Protein AF-A0A6H9KS05-F1 (afdb_monomer_lite)

Sequence (117 aa):
MRVFLVTLLFLCTISCSETKDNSYLKFGWQDFEKGSYSNAIANFEKAVERGEDETEIETGIAWCHLKLENFTESFTFFNSALERNKNYKNAISGLGILNYESLDFRRSALILESLLE

Secondary structure (DSSP, 8-state):
--STTSGGGSSSSS-S-------HHHHHHHHHHTT-HHHHHHHHHHHHHTT--HHHHHHHHHHHHHHTT-HHHHHHHHHHHHHH-TT-HHHHHHHHHHHHHHHHHHHHHHHHHHHH-

Foldseek 3Di:
DPPVPPVVVVVVVCVPPPPVPPQLQVVLVVCVVVVVLVVSLVSLVVNVVVVHDLLSSLLSNLSSCVSVVVLVSSLVSLVVSCVVPVVPVSSVVSVVVSVVVVVVVVVVVVVVVVVVD

Radius of gyration: 22.26 Å; chains: 1; bounding box: 78×33×57 Å

Structure (mmCIF, N/CA/C/O backbone):
data_AF-A0A6H9KS05-F1
#
_entry.id   AF-A0A6H9KS05-F1
#
loop_
_atom_site.group_PDB
_atom_site.id
_atom_site.type_symbol
_atom_site.label_atom_id
_atom_site.label_alt_id
_atom_site.label_comp_id
_atom_site.label_asym_id
_atom_site.label_entity_id
_atom_site.label_seq_id
_atom_site.pdbx_PDB_ins_code
_atom_site.Cartn_x
_atom_site.Cartn_y
_atom_site.Cartn_z
_atom_site.occupancy
_atom_site.B_iso_or_equiv
_atom_site.auth_seq_id
_atom_site.auth_comp_id
_atom_site.auth_asym_id
_atom_site.auth_atom_id
_atom_site.pdbx_PDB_model_num
ATOM 1 N N . MET A 1 1 ? -50.651 18.654 33.371 1.00 54.03 1 MET A N 1
ATOM 2 C CA . MET A 1 1 ? -49.572 17.647 33.239 1.00 54.03 1 MET A CA 1
ATOM 3 C C . MET A 1 1 ? -49.548 17.075 31.814 1.00 54.03 1 MET A C 1
ATOM 5 O O . MET A 1 1 ? -49.918 15.932 31.610 1.00 54.03 1 MET A O 1
ATOM 9 N N . ARG A 1 2 ? -49.213 17.887 30.798 1.00 53.22 2 ARG A N 1
ATOM 10 C CA . ARG A 1 2 ? -49.216 17.470 29.374 1.00 53.22 2 ARG A CA 1
ATOM 11 C C . ARG A 1 2 ? -48.181 18.220 28.513 1.00 53.22 2 ARG A C 1
ATOM 13 O O . ARG A 1 2 ? -48.347 18.336 27.311 1.00 53.22 2 ARG A O 1
ATOM 20 N N . VAL A 1 3 ? -47.115 18.733 29.134 1.00 49.75 3 VAL A N 1
ATOM 21 C CA . VAL A 1 3 ? -46.031 19.461 28.433 1.00 49.75 3 VAL A CA 1
ATOM 22 C C . VAL A 1 3 ? -44.687 18.713 28.504 1.00 49.75 3 VAL A C 1
ATOM 24 O O . VAL A 1 3 ? -43.765 19.027 27.769 1.00 49.75 3 VAL A O 1
ATOM 27 N N . PHE A 1 4 ? -44.585 17.640 29.297 1.00 49.97 4 PHE A N 1
ATOM 28 C CA . PHE A 1 4 ? -43.345 16.859 29.430 1.00 49.97 4 PHE A CA 1
ATOM 29 C C . PHE A 1 4 ? -43.097 15.832 28.313 1.00 49.97 4 PHE A C 1
ATOM 31 O O . PHE A 1 4 ? -42.025 15.242 28.270 1.00 49.97 4 PHE A O 1
ATOM 38 N N . LEU A 1 5 ? -44.057 15.605 27.408 1.00 52.78 5 LEU A N 1
ATOM 39 C CA . LEU A 1 5 ? -43.923 14.567 26.376 1.00 52.78 5 LEU A CA 1
ATOM 40 C C . LEU A 1 5 ? -43.357 15.076 25.039 1.00 52.78 5 LEU A C 1
ATOM 42 O O . LEU A 1 5 ? -43.073 14.268 24.164 1.00 52.78 5 LEU A O 1
ATOM 46 N N . VAL A 1 6 ? -43.191 16.393 24.864 1.00 53.94 6 VAL A N 1
ATOM 47 C CA . VAL A 1 6 ? -42.705 16.970 23.592 1.00 53.94 6 VAL A CA 1
ATOM 48 C C . VAL A 1 6 ? -41.206 17.298 23.636 1.00 53.94 6 VAL A C 1
ATOM 50 O O . VAL A 1 6 ? -40.562 17.361 22.596 1.00 53.94 6 VAL A O 1
ATOM 53 N N . THR A 1 7 ? -40.593 17.398 24.818 1.00 55.09 7 THR A N 1
ATOM 54 C CA . THR A 1 7 ? -39.132 17.567 24.939 1.00 55.09 7 THR A CA 1
ATOM 55 C C . THR A 1 7 ? -38.354 16.260 24.753 1.00 55.09 7 THR A C 1
ATOM 57 O O . THR A 1 7 ? -37.160 16.302 24.469 1.00 55.09 7 THR A O 1
ATOM 60 N N . LEU A 1 8 ? -39.015 15.096 24.821 1.00 52.94 8 LEU A N 1
ATOM 61 C CA . LEU A 1 8 ? -38.370 13.797 24.584 1.00 52.94 8 LEU A CA 1
ATOM 62 C C . LEU A 1 8 ? -38.106 13.497 23.096 1.00 52.94 8 LEU A C 1
ATOM 64 O O . LEU A 1 8 ? -37.379 12.561 22.783 1.00 52.94 8 LEU A O 1
ATOM 68 N N . LEU A 1 9 ? -38.653 14.303 22.181 1.00 54.28 9 LEU A N 1
ATOM 69 C CA . LEU A 1 9 ? -38.356 14.233 20.744 1.00 54.28 9 LEU A CA 1
ATOM 70 C C . LEU A 1 9 ? -37.228 15.187 20.315 1.00 54.28 9 LEU A C 1
ATOM 72 O O . LEU A 1 9 ? -36.884 15.227 19.140 1.00 54.28 9 LEU A O 1
ATOM 76 N N . PHE A 1 10 ? -36.610 15.910 21.257 1.00 57.88 10 PHE A N 1
ATOM 77 C CA . PHE A 1 10 ? -35.493 16.825 20.984 1.00 57.88 10 PHE A CA 1
ATOM 78 C C . PHE A 1 10 ? -34.111 16.284 21.391 1.00 57.88 10 PHE A C 1
ATOM 80 O O . PHE A 1 10 ? -33.106 16.952 21.182 1.00 57.88 10 PHE A O 1
ATOM 87 N N . LEU A 1 11 ? -34.039 15.067 21.941 1.00 52.38 11 LEU A N 1
ATOM 88 C CA . LEU A 1 11 ? -32.776 14.401 22.302 1.00 52.38 11 LEU A CA 1
ATOM 89 C C . LEU A 1 11 ? -32.379 13.273 21.341 1.00 52.38 11 LEU A C 1
ATOM 91 O O . LEU A 1 11 ? -31.293 12.718 21.467 1.00 52.38 11 LEU A O 1
ATOM 95 N N . CYS A 1 12 ? -33.212 12.965 20.344 1.00 46.56 12 CYS A N 1
ATOM 96 C CA . CYS A 1 12 ? -32.884 11.979 19.310 1.00 46.56 12 CYS A CA 1
ATOM 97 C C . CYS A 1 12 ? -32.413 12.613 17.990 1.00 46.56 12 CYS A C 1
ATOM 99 O O . CYS A 1 12 ? -32.329 11.937 16.974 1.00 46.56 12 CYS A O 1
ATOM 101 N N . THR A 1 13 ? -32.075 13.904 17.997 1.00 51.00 13 THR A N 1
ATOM 102 C CA . THR A 1 13 ? -31.353 14.562 16.895 1.00 51.00 13 THR A CA 1
ATOM 103 C C . THR A 1 13 ? -29.845 14.667 17.156 1.00 51.00 13 THR A C 1
ATOM 105 O O . THR A 1 13 ? -29.117 15.105 16.275 1.00 51.00 13 THR A O 1
ATOM 108 N N . ILE A 1 14 ? -29.354 14.216 18.321 1.00 60.25 14 ILE A N 1
ATOM 109 C CA . ILE A 1 14 ? -27.935 14.316 18.733 1.00 60.25 14 ILE A CA 1
ATOM 110 C C . ILE A 1 14 ? -27.286 12.926 18.917 1.00 60.25 14 ILE A C 1
ATOM 112 O O . ILE A 1 14 ? -26.273 12.784 19.589 1.00 60.25 14 ILE A O 1
ATOM 116 N N . SER A 1 15 ? -27.847 11.867 18.318 1.00 44.72 15 SER A N 1
ATOM 117 C CA . SER A 1 15 ? -27.061 10.639 18.065 1.00 44.72 15 SER A CA 1
ATOM 118 C C . SER A 1 15 ? -26.604 10.510 16.615 1.00 44.72 15 SER A C 1
ATOM 120 O O . SER A 1 15 ? -25.826 9.613 16.303 1.00 44.72 15 SER A O 1
ATOM 122 N N . CYS A 1 16 ? -26.965 11.470 15.753 1.00 47.44 16 CYS A N 1
ATOM 123 C CA . CYS A 1 16 ? -26.087 11.796 14.643 1.00 47.44 16 CYS A CA 1
ATOM 124 C C . CYS A 1 16 ? -24.885 12.492 15.276 1.00 47.44 16 CYS A C 1
ATOM 126 O O . CYS A 1 16 ? -24.827 13.717 15.377 1.00 47.44 16 CYS A O 1
ATOM 128 N N . SER A 1 17 ? -23.976 11.694 15.832 1.00 47.50 17 SER A N 1
ATOM 129 C CA . SER A 1 17 ? -22.635 12.158 16.076 1.00 47.50 17 SER A CA 1
ATOM 130 C C . SER A 1 17 ? -22.130 12.610 14.713 1.00 47.50 17 SER A C 1
ATOM 132 O O . SER A 1 17 ? -21.669 11.805 13.908 1.00 47.50 17 SER A O 1
ATOM 134 N N . GLU A 1 18 ? -22.202 13.911 14.455 1.00 51.44 18 GLU A N 1
ATOM 135 C CA . GLU A 1 18 ? -21.136 14.587 13.743 1.00 51.44 18 GLU A CA 1
ATOM 136 C C . GLU A 1 18 ? -19.858 14.325 14.555 1.00 51.44 18 GLU A C 1
ATOM 138 O O . GLU A 1 18 ? -19.342 15.185 15.269 1.00 51.44 18 GLU A O 1
ATOM 143 N N . THR A 1 19 ? -19.333 13.097 14.495 1.00 48.22 19 THR A N 1
ATOM 144 C CA . THR A 1 19 ? -17.913 12.899 14.682 1.00 48.22 19 THR A CA 1
ATOM 145 C C . THR A 1 19 ? -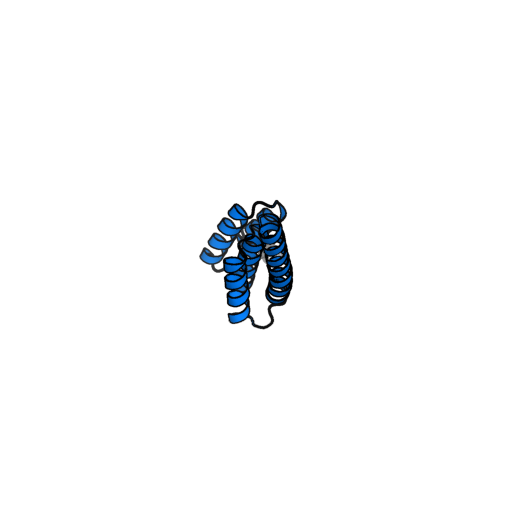17.332 13.661 13.518 1.00 48.22 19 THR A C 1
ATOM 147 O O . THR A 1 19 ? -17.364 13.202 12.380 1.00 48.22 19 THR A O 1
ATOM 150 N N . LYS A 1 20 ? -16.888 14.887 13.786 1.00 48.88 20 LYS A N 1
ATOM 151 C CA . LYS A 1 20 ? -15.880 15.549 12.975 1.00 48.88 20 LYS A CA 1
ATOM 152 C C . LYS A 1 20 ? -14.847 14.461 12.685 1.00 48.88 20 LYS A C 1
ATOM 154 O O . LYS A 1 20 ? -14.210 13.973 13.616 1.00 48.88 20 LYS A O 1
ATOM 159 N N . ASP A 1 21 ? -14.886 13.963 11.458 1.00 56.91 21 ASP A N 1
ATOM 160 C CA . ASP A 1 21 ? -14.436 12.632 11.055 1.00 56.91 21 ASP A CA 1
ATOM 161 C C . ASP A 1 21 ? -12.903 12.597 11.085 1.00 56.91 21 ASP A C 1
ATOM 163 O O . ASP A 1 21 ? -12.238 12.733 10.063 1.00 56.91 21 ASP A O 1
ATOM 167 N N . ASN A 1 22 ? -12.338 12.552 12.296 1.00 65.12 22 ASN A N 1
ATOM 168 C CA . ASN A 1 22 ? -10.908 12.535 12.598 1.00 65.12 22 ASN A CA 1
ATOM 169 C C . ASN A 1 22 ? -10.346 11.116 12.396 1.00 65.12 22 ASN A C 1
ATOM 171 O O . ASN A 1 22 ? -9.626 10.608 13.254 1.00 65.12 22 ASN A O 1
ATOM 175 N N . SER A 1 23 ? -10.725 10.463 11.298 1.00 87.12 23 SER A N 1
ATOM 176 C C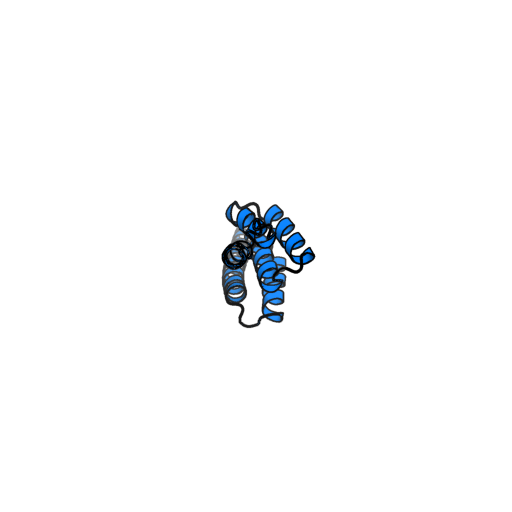A . SER A 1 23 ? -10.151 9.185 10.891 1.00 87.12 23 SER A CA 1
ATOM 177 C C . SER A 1 23 ? -8.799 9.451 10.241 1.00 87.12 23 SER A C 1
ATOM 179 O O . SER A 1 23 ? -8.697 10.183 9.249 1.00 87.12 23 SER A O 1
ATOM 181 N N . TYR A 1 24 ? -7.743 8.875 10.810 1.00 93.50 24 TYR A N 1
ATOM 182 C CA . TYR A 1 24 ? -6.412 8.984 10.225 1.00 93.50 24 TYR A CA 1
ATOM 183 C C . TYR A 1 24 ? -6.306 8.192 8.925 1.00 93.50 24 TYR A C 1
ATOM 185 O O . TYR A 1 24 ? -5.558 8.605 8.042 1.0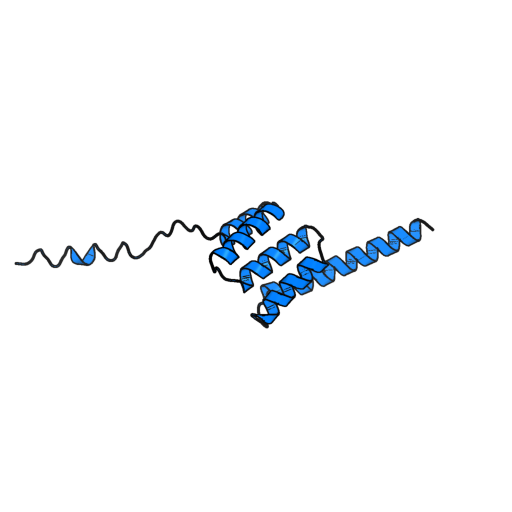0 93.50 24 TYR A O 1
ATOM 193 N N . LEU A 1 25 ? -7.114 7.142 8.751 1.00 94.56 25 LEU A N 1
ATOM 194 C CA . LEU A 1 25 ? -7.260 6.436 7.481 1.00 94.56 25 LEU A CA 1
ATOM 195 C C . LEU A 1 25 ? -7.711 7.390 6.366 1.00 94.56 25 LEU A C 1
ATOM 197 O O . LEU A 1 25 ? -7.103 7.439 5.297 1.00 94.56 25 LEU A O 1
ATOM 201 N N . LYS A 1 26 ? -8.719 8.230 6.632 1.00 95.00 26 LYS A N 1
ATOM 202 C CA . LYS A 1 26 ? -9.185 9.239 5.671 1.00 95.00 26 LYS A CA 1
ATOM 203 C C . LYS A 1 26 ? -8.112 10.278 5.351 1.00 95.00 26 LYS A C 1
ATOM 205 O O . LYS A 1 26 ? -7.962 10.652 4.189 1.00 95.00 26 LYS A O 1
ATOM 210 N N . PHE A 1 27 ? -7.362 10.743 6.350 1.00 95.19 27 PHE A N 1
ATOM 211 C CA . PHE A 1 27 ? -6.236 11.654 6.114 1.00 95.19 27 PHE A CA 1
ATOM 212 C C . PHE A 1 27 ? -5.112 10.989 5.313 1.00 95.19 27 PHE A C 1
ATOM 214 O O . PHE A 1 27 ? -4.542 11.630 4.431 1.00 95.19 27 PHE A O 1
ATOM 221 N N . GLY A 1 28 ? -4.841 9.704 5.556 1.00 97.12 28 GLY A N 1
ATOM 222 C CA . GLY A 1 28 ? -3.901 8.902 4.777 1.00 97.12 28 GLY A CA 1
ATOM 223 C C . GLY A 1 28 ? -4.277 8.876 3.301 1.00 97.12 28 GLY A C 1
ATOM 224 O O . GLY A 1 28 ? -3.477 9.269 2.454 1.00 97.12 28 GLY A O 1
ATOM 225 N N . TRP A 1 29 ? -5.531 8.546 2.988 1.00 96.94 29 TRP A N 1
ATOM 226 C CA . TRP A 1 29 ? -6.026 8.576 1.611 1.00 96.94 29 TRP A CA 1
ATOM 227 C C . TRP A 1 29 ? -6.014 9.979 0.999 1.00 96.94 29 TRP A C 1
ATOM 229 O O . TRP A 1 29 ? -5.625 10.144 -0.151 1.00 96.94 29 TRP A O 1
ATOM 239 N N . GLN A 1 30 ? -6.372 11.020 1.753 1.00 97.25 30 GLN A N 1
ATOM 240 C CA . GLN A 1 30 ? -6.290 12.395 1.249 1.00 97.25 30 GLN A CA 1
ATOM 241 C C . GLN A 1 30 ? -4.866 12.805 0.878 1.00 97.25 30 GLN A C 1
ATOM 243 O O . GLN A 1 30 ? -4.675 13.519 -0.104 1.00 97.25 30 GLN A O 1
ATOM 248 N N . ASP A 1 31 ? -3.872 12.403 1.664 1.00 97.88 31 ASP A N 1
ATOM 249 C CA . ASP A 1 31 ? -2.477 12.703 1.359 1.00 97.88 31 ASP A CA 1
ATOM 250 C C . ASP A 1 31 ? -1.940 11.819 0.229 1.00 97.88 31 ASP A C 1
ATOM 252 O O . ASP A 1 31 ? -1.150 12.304 -0.582 1.00 97.88 31 ASP A O 1
ATOM 256 N N . PHE A 1 32 ? -2.435 10.586 0.099 1.00 98.19 32 PHE A N 1
ATOM 257 C CA . PHE A 1 32 ? -2.167 9.723 -1.052 1.00 98.19 32 PHE A CA 1
ATOM 258 C C . PHE A 1 32 ? -2.647 10.365 -2.361 1.00 98.19 32 PHE A C 1
ATOM 260 O O . PHE A 1 32 ? -1.866 10.485 -3.302 1.00 98.19 32 PHE A O 1
ATOM 267 N N . GLU A 1 33 ? -3.885 10.866 -2.400 1.00 97.50 33 GLU A N 1
ATOM 268 C CA . GLU A 1 33 ? -4.454 11.543 -3.579 1.00 97.50 33 GLU A CA 1
ATOM 269 C C . GLU A 1 33 ? -3.694 12.829 -3.951 1.00 97.50 33 GLU A C 1
ATOM 271 O O . GLU A 1 33 ? -3.622 13.212 -5.117 1.00 97.50 33 GLU A O 1
ATOM 276 N N . LYS A 1 34 ? -3.072 13.495 -2.970 1.00 97.88 34 LYS A N 1
ATOM 277 C CA . LYS A 1 34 ? -2.186 14.651 -3.206 1.00 97.88 34 LYS A CA 1
ATOM 278 C C . LYS A 1 34 ? -0.775 14.250 -3.656 1.00 97.88 34 LYS A C 1
ATOM 280 O O . LYS A 1 34 ? 0.064 15.130 -3.842 1.00 97.88 34 LYS A O 1
ATOM 285 N N . GLY A 1 35 ? -0.472 12.956 -3.756 1.00 97.31 35 GLY A N 1
ATOM 286 C CA . GLY A 1 35 ? 0.866 12.436 -4.052 1.00 97.31 35 GLY A CA 1
ATOM 287 C C . GLY A 1 35 ? 1.860 12.552 -2.892 1.00 97.31 35 GLY A C 1
ATOM 288 O O . GLY A 1 35 ? 3.058 12.351 -3.072 1.00 97.31 35 GLY A O 1
ATOM 289 N N . SER A 1 36 ? 1.393 12.890 -1.688 1.00 98.00 36 SER A N 1
ATOM 290 C CA . SER A 1 36 ? 2.224 13.034 -0.488 1.00 98.00 36 SER A CA 1
ATOM 291 C C . SER A 1 36 ? 2.383 11.690 0.227 1.00 98.00 36 SER A C 1
ATOM 293 O O . SER A 1 36 ? 1.965 11.532 1.372 1.00 98.00 36 SER A O 1
ATOM 295 N N . TYR A 1 37 ? 2.985 10.708 -0.447 1.00 97.94 37 TYR A N 1
ATOM 296 C CA . TYR A 1 37 ? 2.989 9.306 -0.005 1.00 97.94 37 TYR A CA 1
ATOM 297 C C . TYR A 1 37 ? 3.647 9.079 1.364 1.00 97.94 37 TYR A C 1
ATOM 299 O O . TYR A 1 37 ? 3.131 8.308 2.164 1.00 97.94 37 TYR A O 1
ATOM 307 N N . SER A 1 38 ? 4.730 9.787 1.698 1.00 97.25 38 SER A N 1
ATOM 308 C CA . SER A 1 38 ? 5.346 9.685 3.033 1.00 97.25 38 SER A CA 1
ATOM 309 C C . SER A 1 38 ? 4.425 10.195 4.149 1.00 97.25 38 SER A C 1
ATOM 311 O O . SER A 1 38 ? 4.358 9.595 5.218 1.00 97.25 38 SER A O 1
ATOM 313 N N . ASN A 1 3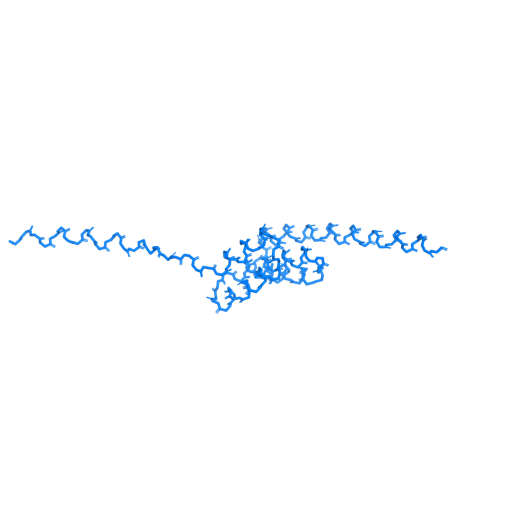9 ? 3.680 11.278 3.898 1.00 97.25 39 ASN A N 1
ATOM 314 C CA . ASN A 1 39 ? 2.699 11.794 4.858 1.00 97.25 39 ASN A CA 1
ATOM 315 C C . ASN A 1 39 ? 1.488 10.862 4.962 1.00 97.25 39 ASN A C 1
ATOM 317 O O . ASN A 1 39 ? 0.970 10.653 6.057 1.00 97.25 39 ASN A O 1
ATOM 321 N N . ALA A 1 40 ? 1.073 10.275 3.836 1.00 98.31 40 ALA A N 1
ATOM 322 C CA . ALA A 1 40 ? 0.020 9.273 3.804 1.00 98.31 40 ALA A CA 1
ATOM 323 C C . ALA A 1 40 ? 0.379 8.072 4.688 1.00 98.31 40 ALA A C 1
ATOM 325 O O . ALA A 1 40 ? -0.417 7.715 5.551 1.00 98.31 40 ALA A O 1
ATOM 326 N N . ILE A 1 41 ? 1.601 7.535 4.562 1.00 98.25 41 ILE A N 1
ATOM 327 C CA . ILE A 1 41 ? 2.119 6.467 5.434 1.00 98.25 41 ILE A CA 1
ATOM 328 C C . ILE A 1 41 ? 2.063 6.892 6.905 1.00 98.25 41 ILE A C 1
ATOM 330 O O . ILE A 1 41 ? 1.494 6.172 7.715 1.00 98.25 41 ILE A O 1
ATOM 334 N N . ALA A 1 42 ? 2.544 8.089 7.251 1.00 97.62 42 ALA 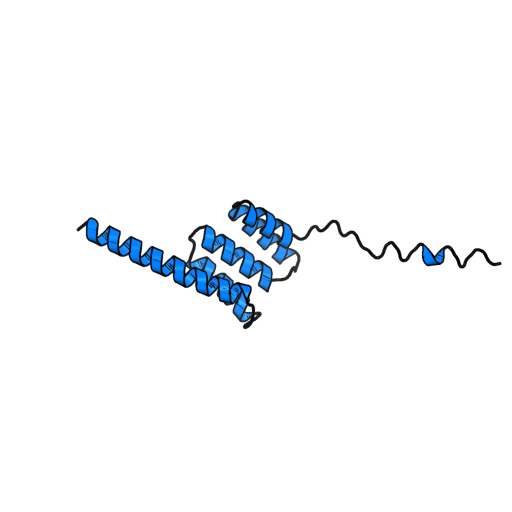A N 1
ATOM 335 C CA . ALA A 1 42 ? 2.516 8.564 8.637 1.00 97.62 42 ALA A CA 1
ATOM 336 C C . ALA A 1 42 ? 1.090 8.713 9.208 1.00 97.62 42 ALA A C 1
ATOM 338 O O . ALA A 1 42 ? 0.871 8.560 10.411 1.00 97.62 42 ALA A O 1
ATOM 339 N N . ASN A 1 43 ? 0.101 9.045 8.373 1.00 97.62 43 ASN A N 1
ATOM 340 C CA . ASN A 1 43 ? -1.301 9.055 8.790 1.00 97.62 43 ASN A CA 1
ATOM 341 C C . ASN A 1 43 ? -1.852 7.631 8.912 1.00 97.62 43 ASN A C 1
ATOM 343 O O . ASN A 1 43 ? -2.518 7.330 9.895 1.00 97.62 43 ASN A O 1
ATOM 347 N N . PHE A 1 44 ? -1.528 6.738 7.983 1.00 97.56 44 PHE A N 1
ATOM 348 C CA . PHE A 1 44 ? -1.899 5.329 8.076 1.00 97.56 44 PHE A CA 1
ATOM 349 C C . PHE A 1 44 ? -1.331 4.659 9.337 1.00 97.56 44 PHE A C 1
ATOM 351 O O . PHE A 1 44 ? -2.071 3.985 10.043 1.00 97.56 44 PHE A O 1
ATOM 358 N N . GLU A 1 45 ? -0.080 4.925 9.709 1.00 96.44 45 GLU A N 1
ATOM 359 C CA . GLU A 1 45 ? 0.521 4.439 10.960 1.00 96.44 45 GLU A CA 1
ATOM 360 C C . GLU A 1 45 ? -0.251 4.923 12.199 1.00 96.44 45 GLU A C 1
ATOM 362 O O . GLU A 1 45 ? -0.561 4.137 13.093 1.00 96.44 45 GLU A O 1
ATOM 367 N N . LYS A 1 46 ? -0.672 6.193 12.225 1.00 95.62 46 LYS A N 1
ATOM 368 C CA . LYS A 1 46 ? -1.547 6.707 13.296 1.00 95.62 46 LYS A CA 1
ATOM 369 C C . LYS A 1 46 ? -2.922 6.043 13.295 1.00 95.62 46 LYS A C 1
ATOM 371 O O . LYS A 1 46 ? -3.514 5.886 14.360 1.00 95.62 46 LYS A O 1
ATOM 376 N N . ALA A 1 47 ? -3.445 5.663 12.130 1.00 94.94 47 ALA A N 1
ATOM 377 C CA . ALA A 1 47 ? -4.702 4.924 12.032 1.00 94.94 47 ALA A CA 1
ATOM 378 C C . ALA A 1 47 ? -4.574 3.537 12.689 1.00 94.94 47 ALA A C 1
ATOM 380 O O . ALA A 1 47 ? -5.488 3.120 13.404 1.00 94.94 47 ALA A O 1
ATOM 381 N N . VAL A 1 48 ? -3.413 2.877 12.548 1.00 93.94 48 VAL A N 1
ATOM 382 C CA . VAL A 1 48 ? -3.111 1.620 13.258 1.00 93.94 48 VAL A CA 1
ATOM 383 C C . VAL A 1 48 ? -3.152 1.839 14.770 1.00 93.94 48 VAL A C 1
ATOM 385 O O . VAL A 1 48 ? -3.833 1.103 15.480 1.00 93.94 48 VAL A O 1
ATOM 388 N N . GLU A 1 49 ? -2.499 2.891 15.275 1.00 92.44 49 GLU A N 1
ATOM 389 C CA . GLU A 1 49 ? -2.497 3.221 16.711 1.00 92.44 49 GLU A CA 1
ATOM 390 C C . GLU A 1 49 ? -3.904 3.494 17.272 1.00 92.44 49 GLU A C 1
ATOM 392 O O . GLU A 1 49 ? -4.152 3.317 18.467 1.00 92.44 49 GLU A O 1
ATOM 397 N N . ARG A 1 50 ? -4.838 3.933 16.420 1.00 89.88 50 ARG A N 1
ATOM 398 C CA . ARG A 1 50 ? -6.242 4.181 16.780 1.00 89.88 50 ARG A CA 1
ATOM 399 C C . ARG A 1 50 ? -7.145 2.959 16.642 1.00 89.88 50 ARG A C 1
ATOM 401 O O . ARG A 1 50 ? -8.315 3.059 17.007 1.00 89.88 50 ARG A O 1
ATOM 408 N N . GLY A 1 51 ? -6.618 1.827 16.179 1.00 88.12 51 GLY A N 1
ATOM 409 C CA . GLY A 1 51 ? -7.394 0.608 15.961 1.00 88.12 51 GLY A CA 1
ATOM 410 C C . GLY A 1 51 ? -8.417 0.745 14.832 1.00 88.12 51 GLY A C 1
ATOM 411 O O . GLY A 1 51 ? -9.484 0.138 14.906 1.00 88.12 51 GLY A O 1
ATOM 412 N N . GLU A 1 52 ? -8.126 1.579 13.827 1.00 91.69 52 GLU A N 1
ATOM 413 C CA . GLU A 1 52 ? -8.897 1.632 12.578 1.00 91.69 52 GLU A CA 1
ATOM 414 C C . GLU A 1 52 ? -8.679 0.328 11.759 1.00 91.69 52 GLU A C 1
ATOM 416 O O . GLU A 1 52 ? -7.919 -0.549 12.174 1.00 91.69 52 GLU A O 1
ATOM 421 N N . ASP A 1 53 ? -9.379 0.141 10.629 1.00 92.31 53 ASP A N 1
ATOM 422 C CA . ASP A 1 53 ? -9.338 -1.126 9.869 1.00 92.31 53 ASP A CA 1
ATOM 423 C C . ASP A 1 53 ? -7.935 -1.426 9.319 1.00 92.31 53 ASP A C 1
ATOM 425 O O . ASP A 1 53 ? -7.514 -0.890 8.294 1.00 92.31 53 ASP A O 1
ATOM 429 N N . GLU A 1 54 ? -7.230 -2.336 9.986 1.00 93.69 54 GLU A N 1
ATOM 430 C CA . GLU A 1 54 ? -5.861 -2.720 9.652 1.00 93.69 54 GLU A CA 1
ATOM 431 C C . GLU A 1 54 ? -5.721 -3.250 8.218 1.00 93.69 54 GLU A C 1
ATOM 433 O O . GLU A 1 54 ? -4.729 -2.957 7.558 1.00 93.69 54 GLU A O 1
ATOM 438 N N . THR A 1 55 ? -6.729 -3.952 7.686 1.00 96.00 55 THR A N 1
ATOM 439 C CA . THR A 1 55 ? -6.675 -4.488 6.313 1.00 96.00 55 THR A CA 1
ATOM 440 C C . THR A 1 55 ? -6.667 -3.354 5.289 1.00 96.00 55 THR A C 1
ATOM 442 O O . THR A 1 55 ? -5.927 -3.389 4.297 1.00 96.00 55 THR A O 1
ATOM 445 N N . GLU A 1 56 ? -7.496 -2.332 5.512 1.00 95.75 56 GLU A N 1
ATOM 446 C CA . GLU A 1 56 ? -7.534 -1.154 4.648 1.00 95.75 56 GLU A CA 1
ATOM 447 C C . GLU A 1 56 ? -6.267 -0.309 4.799 1.00 95.75 56 GLU A C 1
ATOM 449 O O . GLU A 1 56 ? -5.696 0.114 3.791 1.00 95.75 56 GLU A O 1
ATOM 454 N N . ILE A 1 57 ? -5.791 -0.130 6.033 1.00 96.75 57 ILE A N 1
ATOM 455 C CA . ILE A 1 57 ? -4.572 0.622 6.334 1.00 96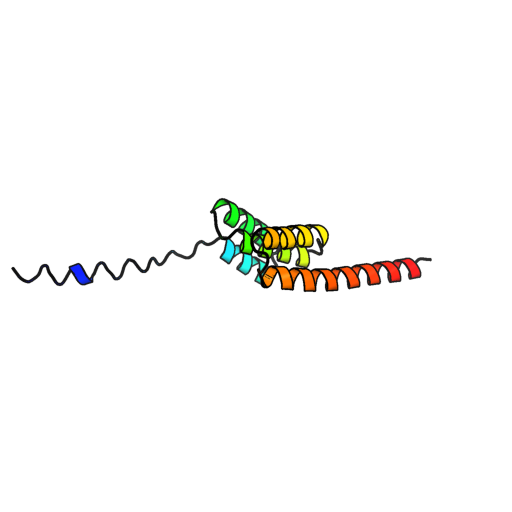.75 57 ILE A CA 1
ATOM 456 C C . ILE A 1 57 ? -3.352 -0.001 5.652 1.00 96.75 57 ILE A C 1
ATOM 458 O O . ILE A 1 57 ? -2.622 0.697 4.950 1.00 96.75 57 ILE A O 1
ATOM 462 N N . GLU A 1 58 ? -3.142 -1.309 5.807 1.00 97.06 58 GLU A N 1
ATOM 463 C CA . GLU A 1 58 ? -2.023 -2.022 5.180 1.00 97.06 58 GLU A CA 1
ATOM 464 C C . GLU A 1 58 ? -2.071 -1.915 3.661 1.00 97.06 58 GLU A C 1
ATOM 466 O O . GLU A 1 58 ? -1.050 -1.698 3.010 1.00 97.06 58 GLU A O 1
ATOM 471 N N . THR A 1 59 ? -3.272 -1.991 3.088 1.00 97.88 59 THR A N 1
ATOM 472 C CA . THR A 1 59 ? -3.464 -1.779 1.653 1.00 97.88 59 THR A CA 1
ATOM 473 C C . THR A 1 59 ? -3.084 -0.348 1.257 1.00 97.88 59 THR A C 1
ATOM 475 O O . THR A 1 59 ? -2.400 -0.160 0.253 1.00 97.88 59 THR A O 1
ATOM 478 N N . GLY A 1 60 ? -3.469 0.664 2.040 1.00 97.69 60 GLY A N 1
ATOM 479 C CA . GLY A 1 60 ? -3.081 2.062 1.822 1.00 97.69 60 GLY A CA 1
ATOM 480 C C . GLY A 1 60 ? -1.567 2.288 1.881 1.00 97.69 60 GLY A C 1
ATOM 481 O O . GLY A 1 60 ? -1.000 2.934 0.996 1.00 97.69 60 GLY A O 1
ATOM 482 N N . ILE A 1 61 ? -0.888 1.695 2.866 1.00 98.19 61 ILE A N 1
ATOM 483 C CA . ILE A 1 61 ? 0.579 1.725 2.984 1.00 98.19 61 ILE A CA 1
ATOM 484 C C . ILE A 1 61 ? 1.230 1.030 1.778 1.00 98.19 61 ILE A C 1
ATOM 486 O O . ILE A 1 61 ? 2.167 1.570 1.184 1.00 98.19 61 ILE A O 1
ATOM 490 N N . ALA A 1 62 ? 0.700 -0.119 1.351 1.00 98.06 62 ALA A N 1
ATOM 491 C CA . ALA A 1 62 ? 1.193 -0.842 0.182 1.00 98.06 62 ALA A CA 1
ATOM 492 C C . ALA A 1 62 ? 1.100 -0.010 -1.107 1.00 98.06 62 ALA A C 1
ATOM 494 O O . ALA A 1 62 ? 2.044 0.002 -1.903 1.00 98.06 62 ALA A O 1
ATOM 495 N N . TRP A 1 63 ? -0.000 0.727 -1.295 1.00 98.38 63 TRP A N 1
ATOM 496 C CA . TRP A 1 63 ? -0.159 1.668 -2.406 1.00 98.38 63 TRP A CA 1
ATOM 497 C C . TRP A 1 63 ? 0.848 2.814 -2.348 1.00 98.38 63 TRP A C 1
ATOM 499 O O . TRP A 1 63 ? 1.414 3.178 -3.379 1.00 98.38 63 TRP A O 1
ATOM 509 N N . CYS A 1 64 ? 1.106 3.369 -1.163 1.00 98.44 64 CYS A N 1
ATOM 510 C CA . CYS A 1 64 ? 2.120 4.409 -0.992 1.00 98.44 64 CYS A CA 1
ATOM 511 C C . CYS A 1 64 ? 3.508 3.896 -1.386 1.00 98.44 64 CYS A C 1
ATOM 513 O O . CYS A 1 64 ? 4.214 4.562 -2.138 1.00 98.44 64 CYS A O 1
ATOM 515 N N . HIS A 1 65 ? 3.880 2.696 -0.935 1.00 98.12 65 HIS A N 1
ATOM 516 C CA . HIS A 1 65 ? 5.151 2.076 -1.308 1.00 98.12 65 HIS A CA 1
ATOM 517 C C . HIS A 1 65 ? 5.251 1.781 -2.801 1.00 98.12 65 HIS A C 1
ATOM 519 O O . HIS A 1 65 ? 6.304 2.027 -3.381 1.00 98.12 65 HIS A O 1
ATOM 525 N N . LEU A 1 66 ? 4.164 1.336 -3.438 1.00 97.19 66 LEU A N 1
ATOM 526 C CA . LEU A 1 66 ? 4.130 1.149 -4.889 1.00 97.19 66 LEU A CA 1
ATOM 527 C C . LEU A 1 66 ? 4.444 2.462 -5.617 1.00 97.19 66 LEU A C 1
ATOM 529 O O . LEU A 1 66 ? 5.286 2.491 -6.506 1.00 97.19 66 LEU A O 1
ATOM 533 N N . LYS A 1 67 ? 3.814 3.568 -5.201 1.00 97.12 67 LYS A N 1
ATOM 534 C CA . LYS A 1 67 ? 4.045 4.892 -5.800 1.00 97.12 67 LYS A CA 1
ATOM 535 C C . LYS A 1 67 ? 5.422 5.483 -5.512 1.00 97.12 67 LYS A C 1
ATOM 537 O O . LYS A 1 67 ? 5.853 6.374 -6.236 1.00 97.12 67 LYS A O 1
ATOM 542 N N . LEU A 1 68 ? 6.093 4.994 -4.477 1.00 96.06 68 LEU A N 1
ATOM 543 C CA . LEU A 1 68 ? 7.486 5.305 -4.170 1.00 96.06 68 LEU A CA 1
ATOM 544 C C . LEU A 1 68 ? 8.471 4.340 -4.855 1.00 96.06 68 LEU A C 1
ATOM 546 O O . LEU A 1 68 ? 9.661 4.431 -4.583 1.00 96.06 68 LEU A O 1
ATOM 550 N N . GLU A 1 69 ? 7.989 3.425 -5.708 1.00 94.75 69 GLU A N 1
ATOM 551 C CA . GLU A 1 69 ? 8.773 2.372 -6.381 1.00 94.75 69 GLU A CA 1
ATOM 552 C C . GLU A 1 69 ? 9.451 1.376 -5.414 1.00 94.75 69 GLU A C 1
ATOM 554 O O . GLU A 1 69 ? 10.318 0.584 -5.789 1.00 94.75 69 GLU A O 1
ATOM 559 N N . ASN A 1 70 ? 8.990 1.334 -4.162 1.00 96.00 70 ASN A N 1
ATOM 560 C CA . ASN A 1 70 ? 9.424 0.385 -3.139 1.00 96.00 70 ASN A CA 1
ATOM 561 C C . ASN A 1 70 ? 8.645 -0.932 -3.292 1.00 96.00 70 ASN A C 1
ATOM 563 O O . ASN A 1 70 ? 7.756 -1.266 -2.502 1.00 96.00 70 ASN A O 1
ATOM 567 N N . PHE A 1 71 ? 8.939 -1.666 -4.368 1.00 94.50 71 PHE A N 1
ATOM 568 C CA . PHE A 1 71 ? 8.169 -2.846 -4.775 1.00 94.50 71 PHE A CA 1
ATOM 569 C C . PHE A 1 71 ? 8.176 -3.979 -3.733 1.00 94.50 71 PHE A C 1
ATOM 571 O O . PHE A 1 71 ? 7.162 -4.658 -3.561 1.00 94.50 71 PHE A O 1
ATOM 578 N N . THR A 1 72 ? 9.284 -4.173 -3.012 1.00 95.00 72 THR A N 1
ATOM 579 C CA . THR A 1 72 ? 9.421 -5.224 -1.987 1.00 95.00 72 THR A CA 1
ATOM 580 C C . THR A 1 72 ? 8.510 -4.961 -0.787 1.00 95.00 72 THR A C 1
ATOM 582 O O . THR A 1 72 ? 7.777 -5.846 -0.336 1.00 95.00 72 THR A O 1
ATOM 585 N N . GLU A 1 73 ? 8.517 -3.730 -0.283 1.00 96.31 73 GLU A N 1
ATOM 586 C CA . GLU A 1 73 ? 7.681 -3.297 0.833 1.00 96.31 73 GLU A CA 1
ATOM 587 C C . GLU A 1 73 ? 6.206 -3.316 0.426 1.00 96.31 73 GLU A C 1
ATOM 589 O O . GLU A 1 73 ? 5.373 -3.858 1.151 1.00 96.31 73 GLU A O 1
ATOM 594 N N . SER A 1 74 ? 5.889 -2.821 -0.776 1.00 97.62 74 SER A N 1
ATOM 595 C CA . SER A 1 74 ? 4.532 -2.866 -1.329 1.00 97.62 74 SER A CA 1
ATOM 596 C C . SER A 1 74 ? 3.980 -4.297 -1.380 1.00 97.62 74 SER A C 1
ATOM 598 O O . SER A 1 74 ? 2.874 -4.553 -0.898 1.00 97.62 74 SER A O 1
ATOM 600 N N . PHE A 1 75 ? 4.772 -5.259 -1.875 1.00 97.25 75 PHE A N 1
ATOM 601 C CA . PHE A 1 75 ? 4.398 -6.677 -1.892 1.00 97.25 75 PHE A CA 1
ATOM 602 C C . PHE A 1 75 ? 4.103 -7.206 -0.488 1.00 97.25 75 PHE A C 1
ATOM 604 O O . PHE A 1 75 ? 3.116 -7.913 -0.279 1.00 97.25 75 PHE A O 1
ATOM 611 N N . THR A 1 76 ? 4.966 -6.870 0.469 1.00 97.62 76 THR A N 1
ATOM 612 C CA . THR A 1 76 ? 4.861 -7.344 1.851 1.00 97.62 76 THR A CA 1
ATOM 613 C C . THR A 1 76 ? 3.546 -6.887 2.481 1.00 97.62 76 THR A C 1
ATOM 615 O O . THR A 1 76 ? 2.797 -7.714 2.999 1.00 97.62 76 THR A O 1
ATOM 618 N N . PHE A 1 77 ? 3.209 -5.601 2.360 1.00 97.94 77 PHE A N 1
ATOM 619 C CA . PHE A 1 77 ? 1.974 -5.062 2.931 1.00 97.94 77 PHE A CA 1
ATOM 620 C C . PHE A 1 77 ? 0.711 -5.562 2.221 1.00 97.94 77 PHE A C 1
ATOM 622 O O . PHE A 1 77 ? -0.256 -5.918 2.894 1.00 97.94 77 PHE A O 1
ATOM 629 N N . PHE A 1 78 ? 0.711 -5.678 0.887 1.00 98.06 78 PHE A N 1
ATOM 630 C CA . PHE A 1 78 ? -0.441 -6.261 0.189 1.00 98.06 78 PHE A CA 1
ATOM 631 C C . PHE A 1 78 ? -0.686 -7.720 0.589 1.00 98.06 78 PHE A C 1
ATOM 633 O O . PHE A 1 78 ? -1.840 -8.118 0.752 1.00 98.06 78 PHE A O 1
ATOM 640 N N . ASN A 1 79 ? 0.367 -8.525 0.767 1.00 97.06 79 ASN A N 1
ATOM 641 C CA . ASN A 1 79 ? 0.193 -9.897 1.243 1.00 97.06 79 ASN A CA 1
ATOM 642 C C . ASN A 1 79 ? -0.299 -9.944 2.685 1.00 97.06 79 ASN A C 1
ATOM 644 O O . ASN A 1 79 ? -1.197 -10.729 2.968 1.00 97.06 79 ASN A O 1
ATOM 648 N N . SER A 1 80 ? 0.215 -9.085 3.567 1.00 96.12 80 SER A N 1
ATOM 649 C CA . SER A 1 80 ? -0.262 -9.016 4.952 1.00 96.12 80 SER A CA 1
ATOM 650 C C . SER A 1 80 ? -1.763 -8.689 5.022 1.00 96.12 80 SER A C 1
ATOM 652 O O . SER A 1 80 ? -2.518 -9.366 5.725 1.00 96.12 80 SER A O 1
ATOM 654 N N . ALA A 1 81 ? -2.243 -7.770 4.177 1.00 96.62 81 ALA A N 1
ATOM 655 C CA . ALA A 1 81 ? -3.673 -7.484 4.060 1.00 96.62 81 ALA A CA 1
ATOM 656 C C . ALA A 1 81 ? -4.483 -8.716 3.593 1.00 96.62 81 ALA A C 1
ATOM 658 O O . ALA A 1 81 ? -5.591 -8.961 4.075 1.00 96.62 81 ALA A O 1
ATOM 659 N N . LEU A 1 82 ? -3.936 -9.536 2.685 1.00 96.25 82 LEU A N 1
ATOM 660 C CA . LEU A 1 82 ? -4.578 -10.776 2.224 1.00 96.25 82 LEU A CA 1
ATOM 661 C C . LEU A 1 82 ? -4.497 -11.929 3.230 1.00 96.25 82 LEU A C 1
ATOM 663 O O . LEU A 1 82 ? -5.369 -12.799 3.226 1.00 96.25 82 LEU A O 1
ATOM 667 N N . GLU A 1 83 ? -3.498 -11.953 4.107 1.00 96.44 83 GLU A N 1
ATOM 668 C CA . GLU A 1 83 ? -3.450 -12.905 5.220 1.00 96.44 83 GLU A CA 1
ATOM 669 C C . GLU A 1 83 ? -4.616 -12.671 6.187 1.00 96.44 83 GLU A C 1
ATOM 671 O O . GLU A 1 83 ? -5.251 -13.636 6.625 1.00 96.44 83 GLU A O 1
ATOM 676 N N . ARG A 1 84 ? -4.959 -11.398 6.439 1.00 93.44 84 ARG A N 1
ATOM 677 C CA . ARG A 1 84 ? -6.132 -10.999 7.236 1.00 93.44 84 ARG A CA 1
ATOM 678 C C . ARG A 1 84 ? -7.441 -11.224 6.489 1.00 93.44 84 ARG A C 1
ATOM 680 O O . ARG A 1 84 ? -8.371 -11.828 7.024 1.00 93.44 84 ARG A O 1
ATOM 687 N N . ASN A 1 85 ? -7.517 -10.774 5.238 1.00 94.94 85 ASN A N 1
ATOM 688 C CA . ASN A 1 85 ? -8.692 -10.938 4.393 1.00 94.94 85 ASN A CA 1
ATOM 689 C C . ASN A 1 85 ? -8.307 -11.417 2.991 1.00 94.94 85 ASN A C 1
ATOM 691 O O . ASN A 1 85 ? -8.082 -10.634 2.068 1.00 94.94 85 ASN A O 1
ATOM 695 N N . LYS A 1 86 ? -8.352 -12.739 2.812 1.00 94.94 86 LYS A N 1
ATOM 696 C CA . LYS A 1 86 ? -7.969 -13.434 1.570 1.00 94.94 86 LYS A CA 1
ATOM 697 C C . LYS A 1 86 ? -8.707 -12.961 0.319 1.00 94.94 86 LYS A C 1
ATOM 699 O O . LYS A 1 86 ? -8.212 -13.157 -0.785 1.00 94.94 86 LYS A O 1
ATOM 704 N N . ASN A 1 87 ? -9.886 -12.363 0.483 1.00 94.00 87 ASN A N 1
ATOM 705 C CA . ASN A 1 87 ? -10.733 -11.905 -0.616 1.00 94.00 87 ASN A CA 1
ATOM 706 C C . ASN A 1 87 ? -10.781 -10.373 -0.713 1.00 94.00 87 ASN A C 1
ATOM 708 O O . ASN A 1 87 ? -11.694 -9.826 -1.341 1.00 94.00 87 ASN A O 1
ATOM 712 N N . TYR A 1 88 ? -9.830 -9.668 -0.090 1.00 95.50 88 TYR A N 1
ATOM 713 C CA . TYR A 1 88 ? -9.792 -8.215 -0.134 1.00 95.50 88 TYR A CA 1
ATOM 714 C C . TYR A 1 88 ? -9.413 -7.728 -1.531 1.00 95.50 88 TYR A C 1
ATOM 716 O O . TYR A 1 88 ? -8.249 -7.711 -1.930 1.00 95.50 88 TYR A O 1
ATOM 724 N N . LYS A 1 89 ? -10.436 -7.339 -2.297 1.00 95.81 89 LYS A N 1
ATOM 725 C CA . LYS A 1 89 ? -10.313 -6.990 -3.719 1.00 95.81 89 LYS A CA 1
ATOM 726 C C . LYS A 1 89 ? -9.244 -5.932 -3.972 1.00 95.81 89 LYS A C 1
ATOM 728 O O . LYS A 1 89 ? -8.493 -6.074 -4.928 1.00 95.81 89 LYS A O 1
ATOM 733 N N . ASN A 1 90 ? -9.140 -4.927 -3.102 1.00 93.88 90 ASN A N 1
ATOM 734 C CA . ASN A 1 90 ? -8.171 -3.846 -3.263 1.00 93.88 90 ASN A CA 1
ATOM 735 C C . ASN A 1 90 ? -6.725 -4.354 -3.173 1.00 93.88 90 ASN A C 1
ATOM 737 O O . ASN A 1 90 ? -5.903 -3.956 -3.993 1.00 93.88 90 ASN A O 1
ATOM 741 N N . ALA A 1 91 ? -6.425 -5.271 -2.247 1.00 95.88 91 ALA A N 1
ATOM 742 C CA . ALA A 1 91 ? -5.094 -5.868 -2.142 1.00 95.88 91 ALA A CA 1
ATOM 743 C C . ALA A 1 91 ? -4.795 -6.830 -3.304 1.00 95.88 91 ALA A C 1
ATOM 745 O O . ALA A 1 91 ? -3.692 -6.808 -3.845 1.00 95.88 91 ALA A O 1
ATOM 746 N N . ILE A 1 92 ? -5.784 -7.610 -3.767 1.00 97.56 92 ILE A N 1
ATOM 747 C CA . ILE A 1 92 ? -5.631 -8.462 -4.964 1.00 97.56 92 ILE A CA 1
ATOM 748 C C . ILE A 1 92 ? -5.322 -7.605 -6.200 1.00 97.56 92 ILE A C 1
ATOM 750 O O . ILE A 1 92 ? -4.389 -7.898 -6.949 1.00 97.56 92 ILE A O 1
ATOM 754 N N . SER A 1 93 ? -6.086 -6.531 -6.414 1.00 97.38 93 SER A N 1
ATOM 755 C CA . SER A 1 93 ? -5.848 -5.583 -7.505 1.00 97.38 93 SER A CA 1
ATOM 756 C C . SER A 1 93 ? -4.484 -4.901 -7.376 1.00 97.38 93 SER A C 1
ATOM 758 O O . SER A 1 93 ? -3.777 -4.779 -8.375 1.00 97.38 93 SER A O 1
ATOM 760 N N . GLY A 1 94 ? -4.093 -4.524 -6.156 1.00 96.25 94 GLY A N 1
ATOM 761 C CA . GLY A 1 94 ? -2.783 -3.954 -5.849 1.00 96.25 94 GLY A CA 1
ATOM 762 C C . GLY A 1 94 ? -1.627 -4.877 -6.228 1.00 96.25 94 GLY A C 1
ATOM 763 O O . GLY A 1 94 ? -0.724 -4.453 -6.944 1.00 96.25 94 GLY A O 1
ATOM 764 N N . LEU A 1 95 ? -1.693 -6.164 -5.865 1.00 96.75 95 LEU A N 1
ATOM 765 C CA . LEU A 1 95 ? -0.694 -7.157 -6.282 1.00 96.75 95 LEU A CA 1
ATOM 766 C C . LEU A 1 95 ? -0.640 -7.343 -7.800 1.00 96.75 95 LEU A C 1
ATOM 768 O O . LEU A 1 95 ? 0.443 -7.531 -8.353 1.00 96.75 95 LEU A O 1
ATOM 772 N N . GLY A 1 96 ? -1.785 -7.308 -8.484 1.00 96.19 96 GLY A N 1
ATOM 773 C CA . GLY A 1 96 ? -1.823 -7.385 -9.945 1.00 96.19 96 GLY A CA 1
ATOM 774 C C . GLY A 1 96 ? -1.054 -6.234 -10.599 1.00 96.19 96 GLY A C 1
ATOM 775 O O . GLY A 1 96 ? -0.231 -6.466 -11.483 1.00 96.19 96 GLY A O 1
ATOM 776 N N . ILE A 1 97 ? -1.275 -5.010 -10.115 1.00 96.75 97 ILE A N 1
ATOM 777 C CA . ILE A 1 97 ? -0.591 -3.808 -10.609 1.00 96.75 97 ILE A CA 1
ATOM 778 C C . ILE A 1 97 ? 0.894 -3.828 -10.236 1.00 96.75 97 ILE A C 1
ATOM 780 O O . ILE A 1 97 ? 1.738 -3.595 -11.094 1.00 96.75 97 ILE A O 1
ATOM 784 N N . LEU A 1 98 ? 1.233 -4.205 -9.003 1.00 96.25 98 LEU A N 1
ATOM 785 C CA . LEU A 1 98 ? 2.616 -4.346 -8.552 1.00 96.25 98 LEU A CA 1
ATOM 786 C C . LEU A 1 98 ? 3.422 -5.329 -9.417 1.00 96.25 98 LEU A C 1
ATOM 788 O O . LEU A 1 98 ? 4.560 -5.047 -9.790 1.00 96.25 98 LEU A O 1
ATOM 792 N N . ASN A 1 99 ? 2.846 -6.487 -9.757 1.00 93.75 99 ASN A N 1
ATOM 793 C CA . ASN A 1 99 ? 3.509 -7.461 -10.630 1.00 93.75 99 ASN A CA 1
ATOM 794 C C . ASN A 1 99 ? 3.727 -6.912 -12.045 1.00 93.75 99 ASN A C 1
ATOM 796 O O . ASN A 1 99 ? 4.746 -7.205 -12.665 1.00 93.75 99 ASN A O 1
ATOM 800 N N . TYR A 1 100 ? 2.783 -6.118 -12.549 1.00 94.19 100 TYR A N 1
ATOM 801 C CA . TYR A 1 100 ? 2.919 -5.463 -13.844 1.00 94.19 100 TYR A CA 1
ATOM 802 C C . TYR A 1 100 ? 4.048 -4.415 -13.827 1.00 94.19 100 TYR A C 1
ATOM 804 O O . TYR A 1 100 ? 4.966 -4.492 -14.641 1.00 94.19 100 TYR A O 1
ATOM 812 N N . GLU A 1 101 ? 4.036 -3.497 -12.856 1.00 93.00 101 GLU A N 1
ATOM 813 C CA . GLU A 1 101 ? 5.027 -2.415 -12.756 1.00 93.00 101 GLU A CA 1
ATOM 814 C C . GLU A 1 101 ? 6.445 -2.942 -12.465 1.00 93.00 101 GLU A C 1
ATOM 816 O O . GLU A 1 101 ? 7.411 -2.521 -13.104 1.00 93.00 101 GLU A O 1
ATOM 821 N N . SER A 1 102 ? 6.586 -3.925 -11.569 1.00 90.56 102 SER A N 1
ATOM 822 C CA . SER A 1 102 ? 7.893 -4.525 -11.251 1.00 90.56 102 SER A CA 1
ATOM 823 C C . SER A 1 102 ? 8.501 -5.313 -12.420 1.00 90.56 102 SER A C 1
ATOM 825 O O . SER A 1 102 ? 9.727 -5.340 -12.578 1.00 90.56 102 SER A O 1
ATOM 827 N N . LEU A 1 103 ? 7.672 -5.935 -13.268 1.00 90.31 103 LEU A N 1
ATOM 828 C CA . LEU A 1 103 ? 8.136 -6.619 -14.475 1.00 90.31 103 LEU A CA 1
ATOM 829 C C . LEU A 1 103 ? 8.680 -5.624 -15.505 1.00 90.31 103 LEU A C 1
ATOM 831 O O . LEU A 1 103 ? 9.740 -5.869 -16.088 1.00 90.31 103 LEU A O 1
ATOM 835 N N . ASP A 1 104 ? 7.975 -4.514 -15.716 1.00 86.31 104 ASP A N 1
ATOM 836 C CA . ASP A 1 104 ? 8.404 -3.464 -16.640 1.00 86.31 104 ASP A CA 1
ATOM 837 C C . ASP A 1 104 ? 9.690 -2.785 -16.153 1.00 86.31 104 ASP A C 1
ATOM 839 O O . ASP A 1 104 ? 10.624 -2.604 -16.940 1.00 86.31 104 ASP A O 1
ATOM 843 N N . PHE A 1 105 ? 9.806 -2.521 -14.847 1.00 85.69 105 PHE A N 1
ATOM 844 C CA . PHE A 1 105 ? 11.038 -2.005 -14.251 1.00 85.69 105 PHE A CA 1
ATOM 845 C C . PHE A 1 105 ? 12.223 -2.957 -14.479 1.00 85.69 105 PHE A C 1
ATOM 847 O O . PHE A 1 105 ? 13.273 -2.544 -14.976 1.00 85.69 105 PHE A O 1
ATOM 854 N N . ARG A 1 106 ? 12.044 -4.258 -14.201 1.00 88.25 106 ARG A N 1
ATOM 855 C CA . ARG A 1 106 ? 13.084 -5.274 -14.432 1.00 88.25 106 ARG A CA 1
ATOM 856 C C . ARG A 1 106 ? 13.495 -5.350 -15.905 1.00 88.25 106 ARG A C 1
ATOM 858 O O . ARG A 1 106 ? 14.680 -5.483 -16.195 1.00 88.25 106 ARG A O 1
ATOM 865 N N . ARG A 1 107 ? 12.544 -5.276 -16.842 1.00 87.75 107 ARG A N 1
ATOM 866 C CA . ARG A 1 107 ? 12.845 -5.267 -18.285 1.00 87.75 107 ARG A CA 1
ATOM 867 C C . ARG A 1 107 ? 13.649 -4.037 -18.692 1.00 87.75 107 ARG A C 1
ATOM 869 O O . ARG A 1 107 ? 14.613 -4.179 -19.436 1.00 87.75 107 ARG A O 1
ATOM 876 N N . SER A 1 108 ? 13.262 -2.861 -18.203 1.00 82.25 108 SER A N 1
ATOM 877 C CA . SER A 1 108 ? 13.973 -1.608 -18.469 1.00 82.25 108 SER A CA 1
ATOM 878 C C . SER A 1 108 ? 15.424 -1.677 -17.984 1.00 82.25 108 SER A C 1
ATOM 880 O O . SER A 1 108 ? 16.341 -1.384 -18.751 1.00 82.25 108 SER A O 1
ATOM 882 N N . ALA A 1 109 ? 15.641 -2.164 -16.757 1.00 88.31 109 ALA A N 1
ATOM 883 C CA . ALA A 1 109 ? 16.976 -2.340 -16.189 1.00 88.31 109 ALA A CA 1
ATOM 884 C C . ALA A 1 109 ? 17.866 -3.247 -17.059 1.00 88.31 109 ALA A C 1
ATOM 886 O O . ALA A 1 109 ? 18.978 -2.858 -17.405 1.00 88.31 109 ALA A O 1
ATOM 887 N N . LEU A 1 110 ? 17.342 -4.396 -17.503 1.00 89.44 110 LEU A N 1
ATOM 888 C CA . LEU A 1 110 ? 18.076 -5.323 -18.376 1.00 89.44 110 LEU A CA 1
ATOM 889 C C . LEU A 1 110 ? 18.468 -4.695 -19.724 1.00 89.44 110 LEU A C 1
ATOM 891 O O . LEU A 1 110 ? 19.571 -4.923 -20.215 1.00 89.44 110 LEU A O 1
ATOM 895 N N . ILE A 1 111 ? 17.580 -3.904 -20.340 1.00 89.75 111 ILE A N 1
ATOM 896 C CA . ILE A 1 111 ? 17.882 -3.223 -21.612 1.00 89.75 111 ILE A CA 1
ATOM 897 C C . ILE A 1 111 ? 19.005 -2.203 -21.413 1.00 89.75 111 ILE A C 1
ATOM 899 O O . ILE A 1 111 ? 19.922 -2.143 -22.229 1.00 89.75 111 ILE A O 1
ATOM 903 N N . LEU A 1 112 ? 18.958 -1.418 -20.335 1.00 90.75 112 LEU A N 1
ATOM 904 C CA . LEU A 1 112 ? 19.987 -0.421 -20.039 1.00 90.75 112 LEU A CA 1
ATOM 905 C C . LEU A 1 112 ? 21.352 -1.066 -19.787 1.00 90.75 112 LEU A C 1
ATOM 907 O O . LEU A 1 112 ? 22.348 -0.569 -20.303 1.00 90.75 112 LEU A O 1
ATOM 911 N N . GLU A 1 113 ? 21.395 -2.186 -19.062 1.00 91.75 113 GLU A N 1
ATOM 912 C CA . GLU A 1 113 ? 22.621 -2.970 -18.864 1.00 91.75 113 GLU A CA 1
ATOM 913 C C . GLU A 1 113 ? 23.207 -3.436 -20.205 1.00 91.75 113 GLU A C 1
ATOM 915 O O . GLU A 1 113 ? 24.391 -3.233 -20.454 1.00 91.75 113 GLU A O 1
ATOM 920 N N . SER A 1 114 ? 22.368 -3.941 -21.118 1.00 90.81 114 SER A N 1
ATOM 921 C CA . SER A 1 114 ? 22.812 -4.387 -22.449 1.00 90.81 114 SER A CA 1
ATOM 922 C C . SER A 1 114 ? 23.320 -3.271 -23.374 1.00 90.81 114 SER A C 1
ATOM 924 O O . SER A 1 114 ? 23.962 -3.563 -24.376 1.00 90.81 114 SER A O 1
ATOM 926 N N . LEU A 1 115 ? 23.015 -2.001 -23.076 1.00 87.81 115 LEU A N 1
ATOM 927 C CA . LEU A 1 115 ? 23.500 -0.837 -23.833 1.00 87.81 115 LEU A CA 1
ATOM 928 C C . LEU A 1 115 ? 24.836 -0.294 -23.306 1.00 87.81 115 LEU A C 1
ATOM 930 O O . LEU A 1 115 ? 25.442 0.559 -23.956 1.00 87.81 115 LEU A O 1
ATOM 934 N N . LEU A 1 116 ? 25.246 -0.721 -22.109 1.00 86.81 116 LEU A N 1
ATOM 935 C CA . LEU A 1 116 ? 26.493 -0.316 -21.458 1.00 86.81 116 LEU A CA 1
ATOM 936 C C . LEU A 1 116 ? 27.640 -1.314 -21.700 1.00 86.81 116 LEU A C 1
ATOM 938 O O . LEU A 1 116 ? 28.779 -1.006 -21.343 1.00 86.81 116 LEU A O 1
ATOM 942 N N . GLU A 1 117 ? 27.341 -2.472 -22.297 1.00 67.88 117 GLU A N 1
ATOM 943 C CA . GLU A 1 117 ? 28.299 -3.449 -22.844 1.00 67.88 117 GLU A CA 1
ATOM 944 C C . GLU A 1 117 ? 28.662 -3.132 -24.305 1.00 67.88 117 GLU A C 1
ATOM 946 O O . GLU A 1 117 ? 29.858 -3.284 -24.651 1.00 67.88 117 GLU A O 1
#

pLDDT: mean 86.58, std 17.02, range [44.72, 98.44]